Protein AF-N9P348-F1 (afdb_monomer_lite)

pLDDT: mean 78.2, std 19.07, range [41.75, 97.25]

Radius of gyration: 27.22 Å; chains: 1; bounding box: 84×40×73 Å

Structure (mmCIF, N/CA/C/O backbone):
data_AF-N9P348-F1
#
_entry.id   AF-N9P348-F1
#
loop_
_atom_site.group_PDB
_atom_site.id
_atom_site.type_symbol
_atom_site.label_atom_id
_atom_site.label_alt_id
_atom_site.label_comp_id
_atom_site.label_asym_id
_atom_site.label_entity_id
_atom_site.label_seq_id
_atom_site.pdbx_PDB_ins_code
_atom_site.Cartn_x
_atom_site.Cartn_y
_atom_site.Cartn_z
_atom_site.occupancy
_atom_site.B_iso_or_equiv
_atom_site.auth_seq_id
_atom_site.auth_comp_id
_atom_site.auth_asym_id
_atom_site.auth_atom_id
_atom_site.pdbx_PDB_model_num
ATOM 1 N N . MET A 1 1 ? 70.451 21.276 -55.039 1.00 42.38 1 MET A N 1
ATOM 2 C CA . MET A 1 1 ? 70.314 22.522 -54.255 1.00 42.38 1 MET A CA 1
ATOM 3 C C . MET A 1 1 ? 69.208 22.308 -53.224 1.00 42.38 1 MET A C 1
ATOM 5 O O . MET A 1 1 ? 68.087 22.019 -53.611 1.00 42.38 1 MET A O 1
ATOM 9 N N . LYS A 1 2 ? 69.560 22.291 -51.930 1.00 47.00 2 LYS A N 1
ATOM 10 C CA . LYS A 1 2 ? 68.655 22.093 -50.780 1.00 47.00 2 LYS A CA 1
ATOM 11 C C . LYS A 1 2 ? 67.783 23.333 -50.586 1.00 47.00 2 LYS A C 1
ATOM 13 O O . LYS A 1 2 ? 68.372 24.375 -50.333 1.00 47.00 2 LYS A O 1
ATOM 18 N N . ILE A 1 3 ? 66.452 23.213 -50.548 1.00 48.25 3 ILE A N 1
ATOM 19 C CA . ILE A 1 3 ? 65.592 24.141 -49.788 1.00 48.25 3 ILE A CA 1
ATOM 20 C C . ILE A 1 3 ? 64.448 23.340 -49.147 1.00 48.25 3 ILE A C 1
ATOM 22 O O . ILE A 1 3 ? 63.835 22.484 -49.776 1.00 48.25 3 ILE A O 1
ATOM 26 N N . LYS A 1 4 ? 64.273 23.563 -47.845 1.00 41.75 4 LYS A N 1
ATOM 27 C CA . LYS A 1 4 ? 63.455 22.817 -46.884 1.00 41.75 4 LYS A CA 1
ATOM 28 C C . LYS A 1 4 ? 62.007 23.331 -46.879 1.00 41.75 4 LYS A C 1
ATOM 30 O O . LYS A 1 4 ? 61.803 24.539 -46.924 1.00 41.75 4 LYS A O 1
ATOM 35 N N . SER A 1 5 ? 61.027 22.438 -46.725 1.00 51.00 5 SER A N 1
ATOM 36 C CA . SER A 1 5 ? 59.672 22.802 -46.279 1.00 51.00 5 SER A CA 1
ATOM 37 C C . SER A 1 5 ? 59.687 23.342 -44.847 1.00 51.00 5 SER A C 1
ATOM 39 O O . SER A 1 5 ? 60.542 22.948 -44.046 1.00 51.00 5 SER A O 1
ATOM 41 N N . PRO A 1 6 ? 58.648 24.103 -44.475 1.00 50.09 6 PRO A N 1
ATOM 42 C CA . PRO A 1 6 ? 57.954 23.754 -43.246 1.00 50.09 6 PRO A CA 1
ATOM 43 C C . PRO A 1 6 ? 56.434 23.699 -43.419 1.00 50.09 6 PRO A C 1
ATOM 45 O O . PRO A 1 6 ? 55.779 24.591 -43.949 1.00 50.09 6 PRO A O 1
ATOM 48 N N . ILE A 1 7 ? 55.908 22.588 -42.919 1.00 56.50 7 ILE A N 1
ATOM 49 C CA . ILE A 1 7 ? 54.506 22.243 -42.736 1.00 56.50 7 ILE A CA 1
ATOM 50 C C . ILE A 1 7 ? 53.935 23.158 -41.644 1.00 56.50 7 ILE A C 1
ATOM 52 O O . ILE A 1 7 ? 54.293 23.023 -40.474 1.00 56.50 7 ILE A O 1
ATOM 56 N N . ILE A 1 8 ? 53.041 24.076 -42.012 1.00 44.28 8 ILE A N 1
ATOM 57 C CA . ILE A 1 8 ? 52.240 24.851 -41.058 1.00 44.28 8 ILE A CA 1
ATOM 58 C C . ILE A 1 8 ? 51.054 23.973 -40.646 1.00 44.28 8 ILE A C 1
ATOM 60 O O . ILE A 1 8 ? 50.067 23.837 -41.365 1.00 44.28 8 ILE A O 1
ATOM 64 N N . LYS A 1 9 ? 51.190 23.312 -39.492 1.00 47.25 9 LYS A N 1
ATOM 65 C CA . LYS A 1 9 ? 50.100 22.602 -38.815 1.00 47.25 9 LYS A CA 1
ATOM 66 C C . LYS A 1 9 ? 49.193 23.637 -38.149 1.00 47.25 9 LYS A C 1
ATOM 68 O O . LYS A 1 9 ? 49.572 24.226 -37.141 1.00 47.25 9 LYS A O 1
ATOM 73 N N . LEU A 1 10 ? 47.999 23.836 -38.699 1.00 48.62 10 LEU A N 1
ATOM 74 C CA . LEU A 1 10 ? 46.929 24.585 -38.046 1.00 48.62 10 LEU A CA 1
ATOM 75 C C . LEU A 1 10 ? 46.335 23.699 -36.934 1.00 48.62 10 LEU A C 1
ATOM 77 O O . LEU A 1 10 ? 45.475 22.858 -37.187 1.00 48.62 10 LEU A O 1
ATOM 81 N N . ILE A 1 11 ? 46.849 23.823 -35.710 1.00 56.19 11 ILE A N 1
ATOM 82 C CA . ILE A 1 11 ? 46.253 23.193 -34.525 1.00 56.19 11 ILE A CA 1
ATOM 83 C C . ILE A 1 11 ? 45.043 24.042 -34.141 1.00 56.19 11 ILE A C 1
ATOM 85 O O . ILE A 1 11 ? 45.182 25.099 -33.533 1.00 56.19 11 ILE A O 1
ATOM 89 N N . MET A 1 12 ? 43.854 23.590 -34.536 1.00 61.91 12 MET A N 1
ATOM 90 C CA . MET A 1 12 ? 42.597 24.167 -34.081 1.00 61.91 12 MET A CA 1
ATOM 91 C C . MET A 1 12 ? 42.234 23.524 -32.741 1.00 61.91 12 MET A C 1
ATOM 93 O O . MET A 1 12 ? 41.696 22.420 -32.676 1.00 61.91 12 MET A O 1
ATOM 97 N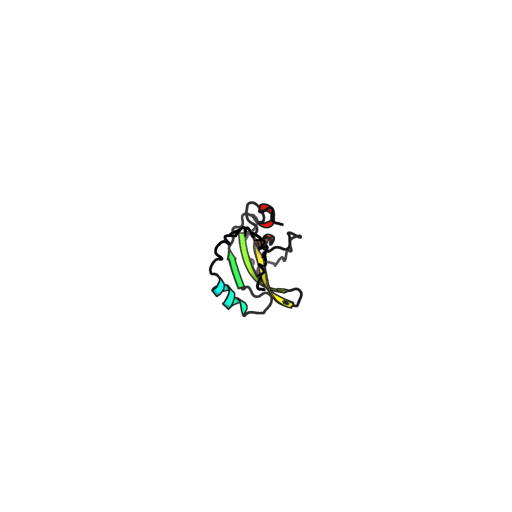 N . SER A 1 13 ? 42.620 24.197 -31.659 1.00 53.06 13 SER A N 1
ATOM 98 C CA . SER A 1 13 ? 42.267 23.841 -30.290 1.00 53.06 13 SER A CA 1
ATOM 99 C C . SER A 1 13 ? 40.765 24.049 -30.074 1.00 53.06 13 SER A C 1
ATOM 101 O O . SER A 1 13 ? 40.305 25.179 -29.911 1.00 53.06 13 SER A O 1
ATOM 103 N N . CYS A 1 14 ? 39.991 22.965 -30.059 1.00 56.19 14 CYS A N 1
ATOM 104 C CA . CYS A 1 14 ? 38.636 22.988 -29.525 1.00 56.19 14 CYS A CA 1
ATOM 105 C C . CYS A 1 14 ? 38.756 23.029 -27.995 1.00 56.19 14 CYS A C 1
ATOM 107 O O . CYS A 1 14 ? 39.048 22.014 -27.363 1.00 56.19 14 CYS A O 1
ATOM 109 N N . LEU A 1 15 ? 38.614 24.215 -27.395 1.00 55.84 15 LEU A N 1
ATOM 110 C CA . LEU A 1 15 ? 38.401 24.317 -25.955 1.00 55.84 15 LEU A CA 1
ATOM 111 C C . LEU A 1 15 ? 37.016 23.729 -25.661 1.00 55.84 15 LEU A C 1
ATOM 113 O O . LEU A 1 15 ? 36.003 24.419 -25.742 1.00 55.84 15 LEU A O 1
ATOM 117 N N . CYS A 1 16 ? 36.963 22.444 -25.316 1.00 49.78 16 CYS A N 1
ATOM 118 C CA . CYS A 1 16 ? 35.834 21.913 -24.571 1.00 49.78 16 CYS A CA 1
ATOM 119 C C . CYS A 1 16 ? 35.880 22.549 -23.179 1.00 49.78 16 CYS A C 1
ATOM 121 O O . CYS A 1 16 ? 36.553 22.045 -22.281 1.00 49.78 16 CYS A O 1
ATOM 123 N N . SER A 1 17 ? 35.171 23.664 -22.997 1.00 55.75 17 SER A N 1
ATOM 124 C CA . SER A 1 17 ? 34.746 24.114 -21.672 1.00 55.75 17 SER A CA 1
ATOM 125 C C . SER A 1 17 ? 33.795 23.057 -21.116 1.00 55.75 17 SER A C 1
ATOM 127 O O . SER A 1 17 ? 32.578 23.145 -21.268 1.00 55.75 17 SER A O 1
ATOM 129 N N . GLY A 1 18 ? 34.366 21.998 -20.542 1.00 57.47 18 GLY A N 1
ATOM 130 C CA . GLY A 1 18 ? 33.634 21.003 -19.779 1.00 57.47 18 GLY A CA 1
ATOM 131 C C . GLY A 1 18 ? 33.066 21.686 -18.546 1.00 57.47 18 GLY A C 1
ATOM 132 O O . GLY A 1 18 ? 33.766 21.872 -17.556 1.00 57.47 18 GLY A O 1
ATOM 133 N N . SER A 1 19 ? 31.808 22.106 -18.627 1.00 60.62 19 SER A N 1
ATOM 134 C CA . SER A 1 19 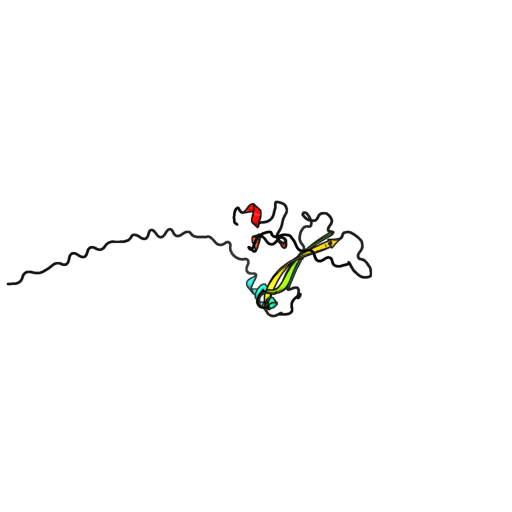? 31.048 22.539 -17.464 1.00 60.62 19 SER A CA 1
ATOM 135 C C . SER A 1 19 ? 30.804 21.297 -16.608 1.00 60.62 19 SER A C 1
ATOM 137 O O . SER A 1 19 ? 29.894 20.512 -16.877 1.00 60.62 19 SER A O 1
ATOM 139 N N . THR A 1 20 ? 31.674 21.053 -15.628 1.00 58.94 20 THR A N 1
ATOM 140 C CA . THR A 1 20 ? 31.475 19.986 -14.647 1.00 58.94 20 THR A CA 1
ATOM 141 C C . THR A 1 20 ? 30.316 20.397 -13.748 1.00 58.94 20 THR A C 1
ATOM 143 O O . THR A 1 20 ? 30.503 21.049 -12.723 1.00 58.94 20 THR A O 1
ATOM 146 N N . TYR A 1 21 ? 29.095 20.032 -14.130 1.00 57.12 21 TYR A N 1
ATOM 147 C CA . TYR A 1 21 ? 27.982 20.028 -13.194 1.00 57.12 21 TYR A CA 1
ATOM 148 C C . TYR A 1 21 ? 28.221 18.884 -12.212 1.00 57.12 21 TYR A C 1
ATOM 150 O O . TYR A 1 21 ? 27.990 17.716 -12.517 1.00 57.12 21 TYR A O 1
ATOM 158 N N . ALA A 1 22 ? 28.717 19.219 -11.024 1.00 50.97 22 ALA A N 1
ATOM 159 C CA . ALA A 1 22 ? 28.653 18.319 -9.889 1.00 50.97 22 ALA A CA 1
ATOM 160 C C . ALA A 1 22 ? 27.183 18.230 -9.453 1.00 50.97 22 ALA A C 1
ATOM 162 O O . ALA A 1 22 ? 26.711 19.040 -8.658 1.00 50.97 22 ALA A O 1
ATOM 163 N N . ILE A 1 23 ? 26.436 17.257 -9.983 1.00 57.91 23 ILE A N 1
ATOM 164 C CA . ILE A 1 23 ? 25.243 16.776 -9.287 1.00 57.91 23 ILE A CA 1
ATOM 165 C C . ILE A 1 23 ? 25.744 16.098 -8.013 1.00 57.91 23 ILE A C 1
ATOM 167 O O . ILE A 1 23 ? 26.163 14.940 -8.028 1.00 57.91 23 ILE A O 1
ATOM 171 N N . ALA A 1 24 ? 25.745 16.843 -6.909 1.00 49.75 24 ALA A N 1
ATOM 172 C CA . ALA A 1 24 ? 25.841 16.265 -5.582 1.00 49.75 24 ALA A CA 1
ATOM 173 C C . ALA A 1 24 ? 24.608 15.372 -5.397 1.00 49.75 24 ALA A C 1
ATOM 175 O O . ALA A 1 24 ? 23.522 15.841 -5.061 1.00 49.75 24 ALA A O 1
ATOM 176 N N . SER A 1 25 ? 24.760 14.086 -5.705 1.00 59.97 25 SER A N 1
ATOM 177 C CA . SER A 1 25 ? 23.769 13.091 -5.319 1.00 59.97 25 SER A CA 1
ATOM 178 C C . SER A 1 25 ? 23.761 13.058 -3.790 1.00 59.97 25 SER A C 1
ATOM 180 O O . SER A 1 25 ? 24.843 12.950 -3.201 1.00 59.97 25 SER A O 1
ATOM 182 N N . PRO A 1 26 ? 22.602 13.196 -3.122 1.00 65.50 26 PRO A N 1
ATOM 183 C CA . PRO A 1 26 ? 22.549 12.996 -1.683 1.00 65.50 26 PRO A CA 1
ATOM 184 C C . PRO A 1 26 ? 23.075 11.587 -1.369 1.00 65.50 26 PRO A C 1
ATOM 186 O O . PRO A 1 26 ? 22.816 10.664 -2.150 1.00 65.50 26 PRO A O 1
ATOM 189 N N . PRO A 1 27 ? 23.839 11.403 -0.277 1.00 57.66 27 PRO A N 1
ATOM 190 C CA . PRO A 1 27 ? 24.300 10.081 0.109 1.00 57.66 27 PRO A CA 1
ATOM 191 C C . PRO A 1 27 ? 23.075 9.182 0.282 1.00 57.66 27 PRO A C 1
ATOM 193 O O . PRO A 1 27 ? 22.200 9.457 1.105 1.00 57.66 27 PRO A O 1
ATOM 196 N N . LEU A 1 28 ? 22.998 8.134 -0.540 1.00 52.97 28 LEU A N 1
ATOM 197 C CA . LEU A 1 28 ? 22.030 7.063 -0.352 1.00 52.97 28 LEU A CA 1
ATOM 198 C C . LEU A 1 28 ? 22.239 6.518 1.069 1.00 52.97 28 LEU A C 1
ATOM 200 O O . LEU A 1 28 ? 23.389 6.262 1.443 1.00 52.97 28 LEU A O 1
ATOM 204 N N . PRO A 1 29 ? 21.177 6.358 1.877 1.00 53.62 29 PRO A N 1
ATOM 205 C CA . PRO A 1 29 ? 21.292 5.647 3.142 1.00 53.62 29 PRO A CA 1
ATOM 206 C C . PRO A 1 29 ? 21.929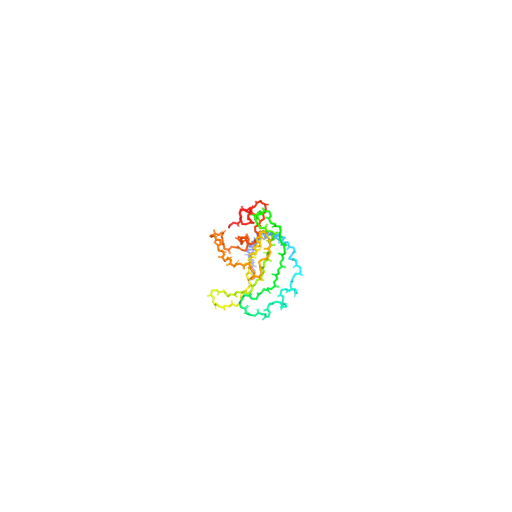 4.278 2.868 1.00 53.62 29 PRO A C 1
ATOM 208 O O . PRO A 1 29 ? 21.567 3.633 1.891 1.00 53.6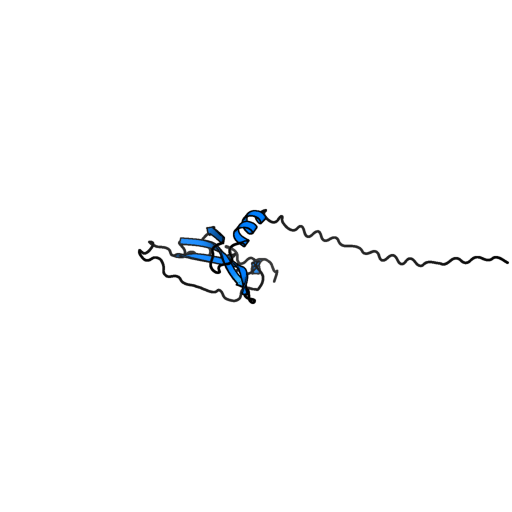2 29 PRO A O 1
ATOM 211 N N . ASP A 1 30 ? 22.873 3.821 3.693 1.00 51.94 30 ASP A N 1
ATOM 212 C CA . ASP A 1 30 ? 23.467 2.482 3.564 1.00 51.94 30 ASP A CA 1
ATOM 213 C C . ASP A 1 30 ? 22.467 1.408 4.032 1.00 51.94 30 ASP A C 1
ATOM 215 O O . ASP A 1 30 ? 22.591 0.789 5.085 1.00 51.94 30 ASP A O 1
ATOM 219 N N . ASN A 1 31 ? 21.401 1.228 3.258 1.00 56.69 31 ASN A N 1
ATOM 220 C CA . ASN A 1 31 ? 20.393 0.178 3.403 1.00 56.69 31 ASN A CA 1
ATOM 221 C C . ASN A 1 31 ? 20.666 -1.007 2.454 1.00 56.69 31 ASN A C 1
ATOM 223 O O . ASN A 1 31 ? 19.893 -1.968 2.409 1.00 56.69 31 ASN A O 1
ATOM 227 N N . SER A 1 32 ? 21.813 -0.984 1.764 1.00 57.09 32 SER A N 1
ATOM 228 C CA . SER A 1 32 ? 22.264 -1.994 0.800 1.00 57.09 32 SER A CA 1
ATOM 229 C C . SER A 1 32 ? 22.241 -3.421 1.369 1.00 57.09 32 SER A C 1
ATOM 231 O O . SER A 1 32 ? 21.832 -4.368 0.693 1.00 57.09 32 SER A O 1
ATOM 233 N N . LYS A 1 33 ? 22.600 -3.578 2.650 1.00 47.16 33 LYS A N 1
ATOM 234 C CA . LYS A 1 33 ? 22.640 -4.882 3.327 1.00 47.16 33 LYS A CA 1
ATOM 235 C C . LYS A 1 33 ? 21.268 -5.422 3.728 1.00 47.16 33 LYS A C 1
ATOM 237 O O . LYS A 1 33 ? 21.080 -6.635 3.693 1.00 47.16 33 LYS A O 1
ATOM 242 N N . ILE A 1 34 ? 20.316 -4.550 4.068 1.00 51.25 34 ILE A N 1
ATOM 243 C CA . ILE A 1 34 ? 18.927 -4.943 4.373 1.00 51.25 34 ILE A CA 1
ATOM 244 C C . ILE A 1 34 ? 18.208 -5.333 3.075 1.00 51.25 34 ILE A C 1
ATOM 246 O O . ILE A 1 34 ? 17.434 -6.286 3.045 1.00 51.25 34 ILE A O 1
ATOM 250 N N . GLN A 1 35 ? 18.507 -4.643 1.973 1.00 51.31 35 GLN A N 1
ATOM 251 C CA . GLN A 1 35 ? 17.912 -4.950 0.678 1.00 51.31 35 GLN A CA 1
ATOM 252 C C . GLN A 1 35 ? 18.405 -6.299 0.134 1.00 51.31 35 GLN A C 1
ATOM 254 O O . GLN A 1 35 ? 17.601 -7.086 -0.354 1.00 51.31 35 GLN A O 1
ATOM 259 N N . ALA A 1 36 ? 19.692 -6.629 0.276 1.00 51.56 36 ALA A N 1
ATOM 260 C CA . ALA A 1 36 ? 20.260 -7.859 -0.282 1.00 51.56 36 ALA A CA 1
ATOM 261 C C . ALA A 1 36 ? 19.700 -9.165 0.329 1.00 51.56 36 ALA A C 1
ATOM 263 O O . ALA A 1 36 ? 19.524 -10.142 -0.399 1.00 51.56 36 ALA A O 1
ATOM 264 N N . SER A 1 37 ? 19.385 -9.205 1.630 1.00 49.97 37 SER A N 1
ATOM 265 C CA . SER A 1 37 ? 18.869 -10.422 2.288 1.00 49.97 37 SER A CA 1
ATOM 266 C C . SER A 1 37 ? 17.408 -10.723 1.927 1.00 49.97 37 SER A C 1
ATOM 268 O O . SER A 1 37 ? 17.045 -11.879 1.713 1.00 49.97 37 SER A O 1
ATOM 270 N N . HIS A 1 38 ? 16.586 -9.684 1.761 1.00 53.12 38 HIS A N 1
ATOM 271 C CA . HIS A 1 38 ? 15.179 -9.790 1.355 1.00 53.12 38 HIS A CA 1
ATOM 272 C C . HIS A 1 38 ? 14.995 -10.021 -0.160 1.00 53.12 38 HIS A C 1
ATOM 274 O O . HIS A 1 38 ? 13.916 -10.420 -0.614 1.00 53.12 38 HIS A O 1
ATOM 280 N N . ILE A 1 39 ? 16.056 -9.837 -0.961 1.00 54.47 39 ILE A N 1
ATOM 281 C CA . ILE A 1 39 ? 16.034 -10.057 -2.417 1.00 54.47 39 ILE A CA 1
ATOM 282 C C . ILE A 1 39 ? 15.922 -11.557 -2.799 1.00 54.47 39 ILE A C 1
ATOM 284 O O . ILE A 1 39 ? 15.557 -11.876 -3.935 1.00 54.47 39 ILE A O 1
ATOM 288 N N . SER A 1 40 ? 16.132 -12.488 -1.864 1.00 60.56 40 SER A N 1
ATOM 289 C CA . SER A 1 40 ? 16.049 -13.932 -2.147 1.00 60.56 40 SER A CA 1
ATOM 290 C C . SER A 1 40 ? 14.612 -14.458 -2.291 1.00 60.56 40 SER A C 1
ATOM 292 O O . SER A 1 40 ? 14.353 -15.367 -3.081 1.00 60.56 40 SER A O 1
ATOM 294 N N . GLU A 1 41 ? 13.645 -13.872 -1.578 1.00 68.62 41 GLU A N 1
ATOM 295 C CA . GLU A 1 41 ? 12.278 -14.397 -1.559 1.00 68.62 41 GLU A CA 1
ATOM 296 C C . GLU A 1 41 ? 11.490 -13.976 -2.806 1.00 68.62 41 GLU A C 1
ATOM 298 O O . GLU A 1 41 ? 11.322 -12.787 -3.071 1.00 68.62 41 GLU A O 1
ATOM 303 N N . LYS A 1 42 ? 11.035 -14.954 -3.600 1.00 80.44 42 LYS A N 1
ATOM 304 C CA . LYS A 1 42 ? 10.419 -14.728 -4.924 1.00 80.44 42 LYS A CA 1
ATOM 305 C C . LYS A 1 42 ? 8.890 -14.793 -4.932 1.00 80.44 42 LYS A C 1
ATOM 307 O O . LYS A 1 42 ? 8.292 -14.594 -5.985 1.00 80.44 42 LYS A O 1
ATOM 312 N N . ILE A 1 43 ? 8.261 -15.114 -3.805 1.00 92.75 43 ILE A N 1
ATOM 313 C CA . ILE A 1 43 ? 6.822 -15.381 -3.736 1.00 92.75 43 ILE A CA 1
ATOM 314 C C . ILE A 1 43 ? 6.060 -14.044 -3.773 1.00 92.75 43 ILE A C 1
ATOM 316 O O . ILE A 1 43 ? 6.291 -13.196 -2.912 1.00 92.75 43 ILE A O 1
ATOM 320 N N . PRO A 1 44 ? 5.164 -13.806 -4.752 1.00 94.81 44 PRO A N 1
ATOM 321 C CA . PRO A 1 44 ? 4.341 -12.600 -4.766 1.00 94.81 44 PRO A CA 1
ATOM 322 C C . PRO A 1 44 ? 3.461 -12.503 -3.515 1.00 94.81 44 PRO A C 1
ATOM 324 O O . PRO A 1 44 ? 2.868 -13.492 -3.093 1.00 94.81 44 PRO A O 1
ATOM 327 N N . GLY A 1 45 ? 3.364 -11.306 -2.941 1.00 94.25 45 GLY A N 1
ATOM 328 C CA . GLY A 1 45 ? 2.652 -11.037 -1.692 1.00 94.25 45 GLY A CA 1
ATOM 329 C C . GLY A 1 45 ? 3.516 -11.134 -0.432 1.00 94.25 45 GLY A C 1
ATOM 330 O O . GLY A 1 45 ? 3.084 -10.652 0.612 1.00 94.25 45 GLY A O 1
ATOM 331 N N . THR A 1 46 ? 4.739 -11.677 -0.506 1.00 95.88 46 THR A N 1
ATOM 332 C CA . THR A 1 46 ? 5.666 -11.662 0.636 1.00 95.88 46 THR A CA 1
ATOM 333 C C . THR A 1 46 ? 5.959 -10.224 1.057 1.00 95.88 46 THR A C 1
ATOM 335 O O . THR A 1 46 ? 6.447 -9.422 0.254 1.00 95.88 46 THR A O 1
ATOM 338 N N . ILE A 1 47 ? 5.712 -9.917 2.330 1.00 95.06 47 ILE A N 1
ATOM 339 C CA . ILE A 1 47 ? 6.078 -8.643 2.946 1.00 95.06 47 ILE A CA 1
ATOM 340 C C . ILE A 1 47 ? 7.573 -8.646 3.262 1.00 95.06 47 ILE A C 1
ATOM 342 O O . ILE A 1 47 ? 8.067 -9.518 3.972 1.00 95.06 47 ILE A O 1
ATOM 346 N N . LEU A 1 48 ? 8.289 -7.652 2.742 1.00 95.38 48 LEU A N 1
ATOM 347 C CA . LEU A 1 48 ? 9.725 -7.481 2.960 1.00 95.38 48 LEU A CA 1
ATOM 348 C C . LEU A 1 48 ? 10.011 -6.507 4.102 1.00 95.38 48 LEU A C 1
ATOM 350 O O . LEU A 1 48 ? 10.956 -6.701 4.856 1.00 95.38 48 LEU A O 1
ATOM 354 N N . SER A 1 49 ? 9.192 -5.465 4.242 1.00 95.62 49 SER A N 1
ATOM 355 C CA . SER A 1 49 ? 9.296 -4.511 5.345 1.00 95.62 49 SER A CA 1
ATOM 356 C C . SER A 1 49 ? 7.940 -3.906 5.678 1.00 95.62 49 SER A C 1
ATOM 358 O O . SER A 1 49 ? 7.123 -3.684 4.782 1.00 95.62 49 SER A O 1
ATOM 360 N N . ILE A 1 50 ? 7.750 -3.569 6.952 1.00 97.25 50 ILE A N 1
ATOM 361 C CA . ILE A 1 50 ? 6.608 -2.810 7.466 1.00 97.25 50 ILE A CA 1
ATOM 362 C C . ILE A 1 50 ? 7.168 -1.650 8.283 1.00 97.25 50 ILE A C 1
ATOM 364 O O . ILE A 1 50 ? 7.997 -1.864 9.167 1.00 97.25 50 ILE A O 1
ATOM 368 N N . GLN A 1 51 ? 6.715 -0.437 7.996 1.00 96.44 51 GLN A N 1
ATOM 369 C CA . GLN A 1 51 ? 7.080 0.760 8.741 1.00 96.44 51 GLN A CA 1
ATOM 370 C C . GLN A 1 51 ? 5.812 1.518 9.130 1.00 96.44 51 GLN A C 1
ATOM 372 O O . GLN A 1 51 ? 5.029 1.902 8.265 1.00 96.44 51 GLN A O 1
ATOM 377 N N . GLU A 1 52 ? 5.607 1.751 10.424 1.00 95.94 52 GLU A N 1
ATOM 378 C CA . GLU A 1 52 ? 4.516 2.605 10.900 1.00 95.94 52 GLU A CA 1
ATOM 379 C C . GLU A 1 52 ? 4.749 4.060 10.466 1.00 95.94 52 GLU A C 1
ATOM 381 O O . GLU A 1 52 ? 5.884 4.543 10.425 1.00 95.94 52 GLU A O 1
ATOM 386 N N . GLN A 1 53 ? 3.676 4.744 10.080 1.00 93.75 53 GLN A N 1
ATOM 387 C CA . GLN A 1 53 ? 3.668 6.114 9.576 1.00 93.75 53 GLN A CA 1
ATOM 388 C C . GLN A 1 53 ? 2.566 6.917 10.266 1.00 93.75 53 GLN A C 1
ATOM 390 O O . GLN A 1 53 ? 1.587 6.364 10.765 1.00 93.75 53 GLN A O 1
ATOM 395 N N . ASN A 1 54 ? 2.690 8.243 10.227 1.00 92.19 54 ASN A N 1
ATOM 396 C CA . ASN A 1 54 ? 1.645 9.116 10.739 1.00 92.19 54 ASN A CA 1
ATOM 397 C C . ASN A 1 54 ? 0.348 9.003 9.904 1.00 92.19 54 ASN A C 1
ATOM 399 O O . ASN A 1 54 ? 0.369 8.854 8.676 1.00 92.19 54 ASN A O 1
ATOM 403 N N . THR A 1 55 ? -0.790 9.106 10.584 1.00 94.12 55 THR A N 1
ATOM 404 C CA . THR A 1 55 ? -2.148 9.042 10.043 1.00 94.12 55 THR A CA 1
ATOM 405 C C . THR A 1 55 ? -2.704 10.396 9.595 1.00 94.12 55 THR A C 1
ATOM 407 O O . THR A 1 55 ? -3.867 10.446 9.218 1.00 94.12 55 THR A O 1
ATOM 410 N N . ASP A 1 56 ? -1.936 11.489 9.614 1.00 91.69 56 ASP A N 1
ATOM 411 C CA . ASP A 1 56 ? -2.444 12.841 9.299 1.00 91.69 56 ASP A CA 1
ATOM 412 C C . ASP A 1 56 ? -3.226 12.941 7.972 1.00 91.69 56 ASP A C 1
ATOM 414 O O . ASP A 1 56 ? -4.244 13.625 7.905 1.00 91.69 56 ASP A O 1
ATOM 418 N N . LEU A 1 57 ? -2.793 12.231 6.920 1.00 88.75 57 LEU A N 1
ATOM 419 C CA . LEU A 1 57 ? -3.502 12.185 5.628 1.00 88.75 57 LEU A CA 1
ATOM 420 C C . LEU A 1 57 ? -4.775 11.323 5.646 1.00 88.75 57 LEU A C 1
ATOM 422 O O . LEU A 1 57 ? -5.630 11.449 4.774 1.00 88.75 57 LEU A O 1
ATOM 426 N N . PHE A 1 58 ? -4.903 10.441 6.632 1.00 91.81 58 PHE A N 1
ATOM 427 C CA . PHE A 1 58 ? -5.980 9.470 6.776 1.00 91.81 58 PHE A CA 1
ATOM 428 C C . PHE A 1 58 ? -6.545 9.553 8.193 1.00 91.81 58 PHE A C 1
ATOM 430 O O . PHE A 1 58 ? -6.460 8.607 8.970 1.00 91.81 58 PHE A O 1
ATOM 437 N N . THR A 1 59 ? -7.145 10.692 8.538 1.00 91.94 59 THR A N 1
ATOM 438 C CA . THR A 1 59 ? -7.601 10.999 9.908 1.00 91.94 59 THR A CA 1
ATOM 439 C C . THR A 1 59 ? -8.625 10.011 10.475 1.00 91.94 59 THR A C 1
ATOM 441 O O . THR A 1 59 ? -8.821 9.959 11.690 1.00 91.94 59 THR A O 1
ATOM 444 N N . ASN A 1 60 ? -9.273 9.208 9.626 1.00 92.94 60 ASN A N 1
ATOM 445 C CA . ASN A 1 60 ? -10.195 8.137 10.017 1.00 92.94 60 ASN A CA 1
ATOM 446 C C . ASN A 1 60 ? -9.513 6.779 10.263 1.00 92.94 60 ASN A C 1
ATOM 448 O O . ASN A 1 60 ? -10.150 5.878 10.808 1.00 92.94 60 ASN A O 1
ATOM 452 N N . ALA A 1 61 ? -8.238 6.629 9.905 1.00 95.38 61 ALA A N 1
ATOM 453 C CA . ALA A 1 61 ? -7.430 5.472 10.264 1.00 95.38 61 ALA A CA 1
ATOM 454 C C . ALA A 1 61 ? -6.934 5.595 11.713 1.00 95.38 61 ALA A C 1
ATOM 456 O O . ALA A 1 61 ? -6.742 6.695 12.234 1.00 95.38 61 ALA A O 1
ATOM 457 N N . SER A 1 62 ? -6.754 4.458 12.379 1.00 95.81 62 SER A N 1
ATOM 458 C CA . SER A 1 62 ? -6.074 4.374 13.674 1.00 95.81 62 SER A CA 1
ATOM 459 C C . SER A 1 62 ? -4.565 4.214 13.511 1.00 95.81 62 SER A C 1
ATOM 461 O O . SER A 1 62 ? -3.813 4.728 14.329 1.00 95.81 62 SER A O 1
ATOM 463 N N . GLN A 1 63 ? -4.134 3.517 12.458 1.00 95.94 63 GLN A N 1
ATOM 464 C CA . GLN A 1 63 ? -2.732 3.279 12.124 1.00 95.94 63 GLN A CA 1
ATOM 465 C C . GLN A 1 63 ? -2.550 3.298 10.608 1.00 95.94 63 GLN A C 1
ATOM 467 O O . GLN A 1 63 ? -3.447 2.890 9.859 1.00 95.94 63 GLN A O 1
ATOM 472 N N . ARG A 1 64 ? -1.369 3.735 10.168 1.00 96.19 64 ARG A N 1
ATOM 473 C CA . ARG A 1 64 ? -0.910 3.661 8.779 1.00 96.19 64 ARG A CA 1
ATOM 474 C C . ARG A 1 64 ? 0.427 2.938 8.753 1.00 96.19 64 ARG A C 1
ATOM 476 O O . ARG A 1 64 ? 1.338 3.294 9.492 1.00 96.19 64 ARG A O 1
ATOM 483 N N . PHE A 1 65 ? 0.567 1.987 7.842 1.00 96.44 65 PHE A N 1
ATOM 484 C CA . PHE A 1 65 ? 1.837 1.321 7.578 1.00 96.44 65 PHE A CA 1
ATOM 485 C C . PHE A 1 65 ? 2.253 1.548 6.135 1.00 96.44 65 PHE A C 1
ATOM 487 O O . PHE A 1 65 ? 1.436 1.347 5.243 1.00 96.44 65 PHE A O 1
ATOM 494 N N . LEU A 1 66 ? 3.508 1.922 5.904 1.00 95.75 66 LEU A N 1
ATOM 495 C CA . LEU A 1 66 ? 4.177 1.777 4.616 1.00 95.75 66 LEU A CA 1
ATOM 496 C C . LEU A 1 66 ? 4.744 0.357 4.538 1.00 95.75 66 LEU A C 1
ATOM 498 O O . LEU A 1 66 ? 5.454 -0.082 5.446 1.00 95.75 66 LEU A O 1
ATOM 502 N N . ILE A 1 67 ? 4.436 -0.355 3.460 1.00 97.12 67 ILE A N 1
ATOM 503 C CA . ILE A 1 67 ? 4.940 -1.706 3.220 1.00 97.12 67 ILE A CA 1
ATOM 504 C C . ILE A 1 67 ? 5.749 -1.753 1.932 1.00 97.12 67 ILE A C 1
ATOM 506 O O . ILE A 1 67 ? 5.395 -1.096 0.955 1.00 97.12 67 ILE A O 1
ATOM 510 N N . ASN A 1 68 ? 6.788 -2.585 1.923 1.00 96.69 68 ASN A N 1
ATOM 511 C CA . ASN A 1 68 ? 7.415 -3.060 0.694 1.00 96.69 68 ASN A CA 1
ATOM 512 C C . ASN A 1 68 ? 7.158 -4.556 0.586 1.00 96.69 68 ASN A C 1
ATOM 514 O O . ASN A 1 68 ? 7.339 -5.287 1.564 1.00 96.69 68 ASN A O 1
ATOM 518 N N . TYR A 1 69 ? 6.736 -5.015 -0.584 1.00 95.88 69 TYR A N 1
ATOM 519 C CA . TYR A 1 69 ? 6.356 -6.405 -0.794 1.00 95.88 69 TYR A CA 1
ATOM 520 C C . TYR A 1 69 ? 6.741 -6.895 -2.187 1.00 95.88 69 TYR A C 1
ATOM 522 O O . TYR A 1 69 ? 7.060 -6.122 -3.096 1.00 95.88 69 TYR A O 1
ATOM 530 N N . ARG A 1 70 ? 6.735 -8.216 -2.346 1.00 95.81 70 ARG A N 1
ATOM 531 C CA . ARG A 1 70 ? 7.015 -8.870 -3.620 1.00 95.81 70 ARG A CA 1
ATOM 532 C C . ARG A 1 70 ? 5.833 -8.836 -4.557 1.00 95.81 70 ARG A C 1
ATOM 534 O O . ARG A 1 70 ? 4.723 -9.203 -4.186 1.00 95.81 70 ARG A O 1
ATOM 541 N N . SER A 1 71 ? 6.103 -8.493 -5.806 1.00 95.19 71 SER A N 1
ATOM 542 C CA . SER A 1 71 ? 5.124 -8.550 -6.883 1.00 95.19 71 SER A CA 1
ATOM 543 C C . SER A 1 71 ? 5.768 -9.073 -8.167 1.00 95.19 71 SER A C 1
ATOM 545 O O . SER A 1 71 ? 6.921 -9.517 -8.173 1.00 95.19 71 SER A O 1
ATOM 547 N N . ARG A 1 72 ? 5.001 -9.055 -9.252 1.00 95.56 72 ARG A N 1
ATOM 548 C CA . ARG A 1 72 ? 5.443 -9.429 -10.593 1.00 95.56 72 ARG A CA 1
ATOM 549 C C . ARG A 1 72 ? 5.408 -8.208 -11.499 1.00 95.56 72 ARG A C 1
ATOM 551 O O . ARG A 1 72 ? 4.404 -7.499 -11.529 1.00 95.56 72 ARG A O 1
ATOM 558 N N . GLY A 1 73 ? 6.498 -7.987 -12.225 1.00 93.38 73 GLY A N 1
ATOM 559 C CA . GLY A 1 73 ? 6.560 -7.000 -13.294 1.00 93.38 73 GLY A CA 1
ATOM 560 C C . GLY A 1 73 ? 5.747 -7.434 -14.512 1.00 93.38 73 GLY A C 1
ATOM 561 O O . GLY A 1 73 ? 5.155 -8.518 -14.554 1.00 93.38 73 GLY A O 1
ATOM 562 N N . THR A 1 74 ? 5.722 -6.585 -15.535 1.00 95.56 74 THR A N 1
ATOM 563 C CA . THR A 1 74 ? 4.931 -6.822 -16.754 1.00 95.56 74 THR A CA 1
ATOM 564 C C . THR A 1 74 ? 5.418 -8.027 -17.559 1.00 95.56 74 THR A C 1
ATOM 566 O O . THR A 1 74 ? 4.651 -8.582 -18.344 1.00 95.56 74 THR A O 1
ATOM 569 N N . LYS A 1 75 ? 6.660 -8.479 -17.341 1.00 96.62 75 LYS A N 1
ATOM 570 C CA . LYS A 1 75 ? 7.235 -9.692 -17.938 1.00 96.62 75 LYS A CA 1
ATOM 571 C C . LYS A 1 75 ? 7.299 -10.855 -16.938 1.00 96.62 75 LYS A C 1
ATOM 573 O O . LYS A 1 75 ? 8.017 -11.824 -17.171 1.00 96.62 75 LYS A O 1
ATOM 578 N N . SER A 1 76 ? 6.518 -10.800 -15.854 1.00 92.38 76 SER A N 1
ATOM 579 C CA . SER A 1 76 ? 6.479 -11.796 -14.766 1.00 92.38 76 SER A CA 1
ATOM 580 C C . SER A 1 76 ? 7.773 -11.949 -13.956 1.00 92.38 76 SER A C 1
ATOM 582 O O . SER A 1 76 ? 7.904 -12.883 -13.164 1.00 92.38 76 SER A O 1
ATOM 584 N N . GLU A 1 77 ? 8.718 -11.029 -14.107 1.00 92.56 77 GLU A N 1
ATOM 585 C CA . GLU A 1 77 ? 9.923 -10.951 -13.298 1.00 92.56 77 GLU A CA 1
ATOM 586 C C . GLU A 1 77 ? 9.596 -10.535 -11.851 1.00 92.56 77 GLU A C 1
ATOM 588 O O . GLU A 1 77 ? 8.668 -9.752 -11.627 1.00 92.56 77 GLU A O 1
ATOM 593 N N . PRO A 1 78 ? 10.326 -11.045 -10.845 1.00 92.62 78 PRO A N 1
ATOM 594 C CA . PRO A 1 78 ? 10.109 -10.644 -9.463 1.00 92.62 78 PRO A CA 1
ATOM 595 C C . PRO A 1 78 ? 10.537 -9.188 -9.258 1.00 92.62 78 PRO A C 1
ATOM 597 O O . PRO A 1 78 ? 11.697 -8.839 -9.482 1.00 92.62 78 PRO A O 1
ATOM 600 N N . ILE A 1 79 ? 9.620 -8.359 -8.764 1.00 94.06 79 ILE A N 1
ATOM 601 C CA . ILE A 1 79 ? 9.876 -6.954 -8.422 1.00 94.06 79 ILE A CA 1
ATOM 602 C C . ILE A 1 79 ? 9.568 -6.688 -6.949 1.00 94.06 79 ILE A C 1
ATOM 604 O O . ILE A 1 79 ? 8.883 -7.471 -6.283 1.00 94.06 79 ILE A O 1
ATOM 608 N N . VAL A 1 80 ? 10.088 -5.576 -6.436 1.00 95.12 80 VAL A N 1
ATOM 609 C CA . VAL A 1 80 ? 9.650 -4.992 -5.165 1.00 95.12 80 VAL A CA 1
ATOM 610 C C . VAL A 1 80 ? 8.756 -3.808 -5.494 1.00 95.12 80 VAL A C 1
ATOM 612 O O . VAL A 1 80 ? 9.077 -3.018 -6.377 1.00 95.12 80 VAL A O 1
ATOM 615 N N . THR A 1 81 ? 7.632 -3.701 -4.803 1.00 94.75 81 THR A N 1
ATOM 616 C CA . THR A 1 81 ? 6.716 -2.566 -4.915 1.00 94.75 81 THR A CA 1
ATOM 617 C C . THR A 1 81 ? 6.275 -2.142 -3.520 1.00 94.75 81 THR A C 1
ATOM 619 O O . THR A 1 81 ? 6.415 -2.903 -2.555 1.00 94.75 81 THR A O 1
ATOM 622 N N . SER A 1 82 ? 5.782 -0.916 -3.411 1.00 95.62 82 SER A N 1
ATOM 623 C CA . SER A 1 82 ? 5.324 -0.325 -2.166 1.00 95.62 82 SER A CA 1
ATOM 624 C C . SER A 1 82 ? 3.802 -0.212 -2.127 1.00 95.62 82 SER A C 1
ATOM 626 O O . SER A 1 82 ? 3.102 -0.270 -3.138 1.00 95.62 82 SER A O 1
ATOM 628 N N . GLY A 1 83 ? 3.273 -0.074 -0.921 1.00 95.44 83 GLY A N 1
ATOM 629 C CA . GLY A 1 83 ? 1.863 0.192 -0.674 1.00 95.44 83 GLY A CA 1
ATOM 630 C C . GLY A 1 83 ? 1.673 0.706 0.741 1.00 95.44 83 GLY A C 1
ATOM 631 O O . GLY A 1 83 ? 2.633 0.794 1.508 1.00 95.44 83 GLY A O 1
ATOM 632 N N . TYR A 1 84 ? 0.439 1.028 1.108 1.00 95.38 84 TYR A N 1
ATOM 633 C CA . TYR A 1 84 ? 0.121 1.315 2.498 1.00 95.38 84 TYR A CA 1
ATOM 634 C C . TYR A 1 84 ? -1.087 0.526 2.981 1.00 95.38 84 TYR A C 1
ATOM 636 O O . TYR A 1 84 ? -1.996 0.212 2.216 1.00 95.38 84 TYR A O 1
ATOM 644 N N . ILE A 1 85 ? -1.080 0.214 4.273 1.00 96.25 85 ILE A N 1
ATOM 645 C CA . ILE A 1 85 ? -2.190 -0.424 4.979 1.00 96.25 85 ILE A CA 1
ATOM 646 C C . ILE A 1 85 ? -2.743 0.595 5.965 1.00 96.25 85 ILE A C 1
ATOM 648 O O . ILE A 1 85 ? -1.984 1.207 6.716 1.00 96.25 85 ILE A O 1
ATOM 652 N N . LEU A 1 86 ? -4.063 0.762 5.966 1.00 95.94 86 LEU A N 1
ATOM 653 C CA . LEU A 1 86 ? -4.775 1.558 6.957 1.00 95.94 86 LEU A CA 1
ATOM 654 C C . LEU A 1 86 ? -5.576 0.621 7.845 1.00 95.94 86 LEU A C 1
ATOM 656 O O . LEU A 1 86 ? -6.401 -0.147 7.346 1.00 95.94 86 LEU A O 1
ATOM 660 N N . LEU A 1 87 ? -5.363 0.704 9.154 1.00 95.75 87 LEU A N 1
ATOM 661 C CA . LEU A 1 87 ? -6.251 0.045 10.102 1.00 95.75 87 LEU A CA 1
ATOM 662 C C . LEU A 1 87 ? -7.375 1.005 10.493 1.00 95.75 87 LEU A C 1
ATOM 664 O O . LEU A 1 87 ? -7.110 2.179 10.770 1.00 95.75 87 LEU A O 1
ATOM 668 N N . PRO A 1 88 ? -8.636 0.548 10.525 1.00 95.12 88 PRO A N 1
ATOM 669 C CA . PRO A 1 88 ? -9.743 1.392 10.946 1.00 95.12 88 PRO A CA 1
ATOM 670 C C . PRO A 1 88 ? -9.676 1.673 12.452 1.00 95.12 88 PRO A C 1
ATOM 672 O O . PRO A 1 88 ? -9.026 0.967 13.229 1.00 95.12 88 PRO A O 1
ATOM 675 N N . LYS A 1 89 ? -10.371 2.725 12.886 1.00 93.50 89 LYS A N 1
ATOM 676 C CA . LYS A 1 89 ? -10.632 2.959 14.310 1.00 93.50 89 LYS A CA 1
ATOM 677 C C . LYS A 1 89 ? -11.661 1.954 14.829 1.00 93.50 89 LYS A C 1
ATOM 679 O O . LYS A 1 89 ? -12.595 1.592 14.121 1.00 93.50 89 LYS A O 1
ATOM 684 N N . GLY A 1 90 ? -11.524 1.561 16.092 1.00 92.31 90 GLY A N 1
ATOM 685 C CA . GLY A 1 90 ? -12.477 0.688 16.773 1.00 92.31 90 GLY A CA 1
ATOM 686 C C . GLY A 1 90 ? -11.827 -0.546 17.384 1.00 92.31 90 GLY A C 1
ATOM 687 O O . GLY A 1 90 ? -10.610 -0.713 17.364 1.00 92.31 90 GLY A O 1
ATOM 688 N N . LYS A 1 91 ? -12.660 -1.405 17.973 1.00 92.25 91 LYS A N 1
ATOM 689 C CA . LYS A 1 91 ? -12.211 -2.665 18.571 1.00 92.25 91 LYS A CA 1
ATOM 690 C C . LYS A 1 91 ? -11.963 -3.690 17.470 1.00 92.25 91 LYS A C 1
ATOM 692 O O . LYS A 1 91 ? -12.796 -3.836 16.581 1.00 92.25 91 LYS A O 1
ATOM 697 N N . PHE A 1 92 ? -10.852 -4.414 17.569 1.00 92.12 92 PHE A N 1
ATOM 698 C CA . PHE A 1 92 ? -10.536 -5.520 16.670 1.00 92.12 92 PHE A CA 1
ATOM 699 C C . PHE A 1 92 ? -11.661 -6.580 16.707 1.00 92.12 92 PHE A C 1
ATOM 701 O O . PHE A 1 92 ? -11.981 -7.070 17.797 1.00 92.12 92 PHE A O 1
ATOM 708 N N . PRO A 1 93 ? -12.294 -6.919 15.567 1.00 93.69 93 PRO A N 1
ATOM 709 C CA . PRO A 1 93 ? -13.322 -7.957 15.514 1.00 93.69 93 PRO A CA 1
ATOM 710 C C . PRO A 1 93 ? -12.733 -9.343 15.794 1.00 93.69 93 PRO A C 1
ATOM 712 O O . PRO A 1 93 ? -11.590 -9.609 15.437 1.00 93.69 93 PRO A O 1
ATOM 715 N N . LYS A 1 94 ? -13.519 -10.256 16.381 1.00 94.88 94 LYS A N 1
ATOM 716 C CA . LYS A 1 94 ? -13.063 -11.631 16.675 1.00 94.88 94 LYS A CA 1
ATOM 717 C C . LYS A 1 94 ? -12.565 -12.368 15.428 1.00 94.88 94 LYS A C 1
ATOM 719 O O . LYS A 1 94 ? -11.558 -13.060 15.505 1.00 94.88 94 LYS A O 1
ATOM 724 N N . ASP A 1 95 ? -13.237 -12.155 14.300 1.00 94.81 95 ASP A N 1
ATOM 725 C CA . ASP A 1 95 ? -12.938 -12.808 13.020 1.00 94.81 95 ASP A CA 1
ATOM 726 C C . ASP A 1 95 ? -11.998 -11.974 12.123 1.00 94.81 95 ASP A C 1
ATOM 728 O O . ASP A 1 95 ? -11.780 -12.306 10.961 1.00 94.81 95 ASP A O 1
ATOM 732 N N . GLY A 1 96 ? -11.424 -10.889 12.658 1.00 92.69 96 GLY A N 1
ATOM 733 C CA . GLY A 1 96 ? -10.562 -9.962 11.925 1.00 92.69 96 GLY A CA 1
ATOM 734 C C . GLY A 1 96 ? -11.315 -8.873 11.155 1.00 92.69 96 GLY A C 1
ATOM 735 O O . GLY A 1 96 ? -12.544 -8.844 11.080 1.00 92.69 96 GLY A O 1
ATOM 736 N N . TRP A 1 97 ? -10.559 -7.920 10.606 1.00 93.94 97 TRP A N 1
ATOM 737 C CA . TRP A 1 97 ? -11.119 -6.876 9.747 1.00 93.94 97 TRP A CA 1
ATOM 738 C C . TRP A 1 97 ? -11.385 -7.419 8.336 1.00 93.94 97 TRP A C 1
ATOM 740 O O . TRP A 1 97 ? -10.547 -8.156 7.811 1.00 93.94 97 TRP A O 1
ATOM 750 N N . PRO A 1 98 ? -12.488 -7.020 7.673 1.00 93.88 98 PRO A N 1
ATOM 751 C CA . PRO A 1 98 ? -12.610 -7.225 6.237 1.00 93.88 98 PRO A CA 1
ATOM 752 C C . PRO A 1 98 ? -11.496 -6.463 5.509 1.00 93.88 98 PRO A C 1
ATOM 754 O O . PRO A 1 98 ? -11.110 -5.362 5.909 1.00 93.88 98 PRO A O 1
ATOM 757 N N . VAL A 1 99 ? -10.994 -7.043 4.420 1.00 94.31 99 VAL A N 1
ATOM 758 C CA . VAL A 1 99 ? -9.925 -6.441 3.616 1.00 94.31 99 VAL A CA 1
ATOM 759 C C . VAL A 1 99 ? -10.535 -5.681 2.443 1.00 94.31 99 VAL A C 1
ATOM 761 O O . VAL A 1 99 ? -11.230 -6.262 1.613 1.00 94.31 99 VAL A O 1
ATOM 764 N N . LEU A 1 100 ? -10.236 -4.384 2.358 1.00 94.75 100 LEU A N 1
ATOM 765 C CA . LEU A 1 100 ? -10.539 -3.550 1.199 1.00 94.75 100 LEU A CA 1
ATOM 766 C C . LEU A 1 100 ? -9.251 -3.297 0.411 1.00 94.75 100 LEU A C 1
ATOM 768 O O . LEU A 1 100 ? -8.333 -2.653 0.913 1.00 94.75 100 LEU A O 1
ATOM 772 N N . ALA A 1 101 ? -9.201 -3.774 -0.832 1.00 94.81 101 ALA A N 1
ATOM 773 C CA . ALA A 1 101 ? -8.138 -3.433 -1.769 1.00 94.81 101 ALA A CA 1
ATOM 774 C C . ALA A 1 101 ? -8.568 -2.215 -2.596 1.00 94.81 101 ALA A C 1
ATOM 776 O O . ALA A 1 101 ? -9.555 -2.277 -3.331 1.00 94.81 101 ALA A O 1
ATOM 777 N N . TRP A 1 102 ? -7.833 -1.112 -2.472 1.00 92.56 102 TRP A N 1
ATOM 778 C CA . TRP A 1 102 ? -8.100 0.120 -3.208 1.00 92.56 102 TRP A CA 1
ATOM 779 C C . TRP A 1 102 ? -6.909 0.495 -4.086 1.00 92.56 102 TRP A C 1
ATOM 781 O O . TRP A 1 102 ? -5.769 0.501 -3.626 1.00 92.56 102 TRP A O 1
ATOM 791 N N . ALA A 1 103 ? -7.189 0.816 -5.349 1.00 90.31 103 ALA A N 1
ATOM 792 C CA . ALA A 1 103 ? -6.214 1.363 -6.278 1.00 90.31 103 ALA A CA 1
ATOM 793 C C . ALA A 1 103 ? -6.451 2.868 -6.434 1.00 90.31 103 ALA A C 1
ATOM 795 O O . ALA A 1 103 ? -7.585 3.316 -6.608 1.00 90.31 103 ALA A O 1
ATOM 796 N N . HIS A 1 104 ? -5.371 3.640 -6.386 1.00 89.44 104 HIS A N 1
ATOM 797 C CA . HIS A 1 104 ? -5.411 5.070 -6.660 1.00 89.44 104 HIS A CA 1
ATOM 798 C C . HIS A 1 104 ? -5.573 5.340 -8.169 1.00 89.44 104 HIS A C 1
ATOM 800 O O . HIS A 1 104 ? -5.287 4.482 -9.005 1.00 89.44 104 HIS A O 1
ATOM 806 N N . GLY A 1 105 ? -6.013 6.550 -8.529 1.00 87.75 105 GLY A N 1
ATOM 807 C CA . GLY A 1 105 ? -5.985 7.015 -9.922 1.00 87.75 105 GLY A CA 1
ATOM 808 C C . GLY A 1 105 ? -4.557 7.272 -10.419 1.00 87.75 105 GLY A C 1
ATOM 809 O O . GLY A 1 105 ? -3.610 7.256 -9.640 1.00 87.75 105 GLY A O 1
ATOM 810 N N . THR A 1 106 ? -4.369 7.528 -11.712 1.00 87.19 106 THR A N 1
ATOM 811 C CA . THR A 1 106 ? -3.034 7.793 -12.274 1.00 87.19 106 THR A CA 1
ATOM 812 C C . THR A 1 106 ? -2.385 9.026 -11.633 1.00 87.19 106 THR A C 1
ATOM 814 O O . THR A 1 106 ? -2.932 10.121 -11.712 1.00 87.19 106 THR A O 1
ATOM 817 N N . THR A 1 107 ? -1.209 8.847 -11.025 1.00 85.12 107 THR A N 1
ATOM 818 C CA . THR A 1 107 ? -0.441 9.913 -10.350 1.00 85.12 107 THR A CA 1
ATOM 819 C C . THR A 1 107 ? 0.892 10.235 -11.034 1.00 85.12 107 THR A C 1
ATOM 821 O O . THR A 1 107 ? 1.494 11.257 -10.730 1.00 85.12 107 THR A O 1
ATOM 824 N N . GLY A 1 108 ? 1.351 9.387 -11.964 1.00 88.06 108 GLY A N 1
ATOM 825 C CA . GLY A 1 108 ? 2.633 9.502 -12.669 1.00 88.06 108 GLY A CA 1
ATOM 826 C C . GLY A 1 108 ? 3.299 8.134 -12.860 1.00 88.06 108 GLY A C 1
ATOM 827 O O . GLY A 1 108 ? 2.715 7.112 -12.504 1.00 88.06 108 GLY A O 1
ATOM 828 N N . VAL A 1 109 ? 4.512 8.108 -13.429 1.00 88.69 109 VAL A N 1
ATOM 829 C CA . VAL A 1 109 ? 5.297 6.869 -13.657 1.00 88.69 109 VAL A CA 1
ATOM 830 C C . VAL A 1 109 ? 6.610 6.803 -12.867 1.00 88.69 109 VAL A C 1
ATOM 832 O O . VAL A 1 109 ? 7.296 5.788 -12.920 1.00 88.69 109 VAL A O 1
ATOM 835 N N . ALA A 1 110 ? 6.975 7.869 -12.151 1.00 89.56 110 ALA A N 1
ATOM 836 C CA . ALA A 1 110 ? 8.179 7.915 -11.325 1.00 89.56 110 ALA A CA 1
ATOM 837 C C . ALA A 1 110 ? 7.896 7.441 -9.890 1.00 89.56 110 ALA A C 1
ATOM 839 O O . ALA A 1 110 ? 6.787 7.623 -9.387 1.00 89.56 110 ALA A O 1
ATOM 840 N N . ASP A 1 111 ? 8.914 6.918 -9.200 1.00 88.06 111 ASP A N 1
ATOM 841 C CA . ASP A 1 111 ? 8.799 6.458 -7.805 1.00 88.06 111 ASP A CA 1
ATOM 842 C C . ASP A 1 111 ? 8.310 7.565 -6.857 1.00 88.06 111 ASP A C 1
ATOM 844 O O . ASP A 1 111 ? 7.542 7.314 -5.931 1.00 88.06 111 ASP A O 1
ATOM 848 N N . THR A 1 112 ? 8.692 8.819 -7.122 1.00 88.31 112 THR A N 1
ATOM 849 C CA . THR A 1 112 ? 8.234 10.005 -6.377 1.00 88.31 112 THR A CA 1
ATOM 850 C C . THR A 1 112 ? 6.731 10.259 -6.498 1.00 88.31 112 THR A C 1
ATOM 852 O O . THR A 1 112 ? 6.180 11.006 -5.692 1.00 88.31 112 THR A O 1
ATOM 855 N N . CYS A 1 113 ? 6.071 9.658 -7.489 1.00 89.38 113 CYS A N 1
ATOM 856 C CA . CYS A 1 113 ? 4.633 9.749 -7.733 1.00 89.38 113 CYS A CA 1
ATOM 857 C C . CYS A 1 113 ? 3.841 8.604 -7.097 1.00 89.38 113 CYS A C 1
ATOM 859 O O . CYS A 1 113 ? 2.619 8.566 -7.249 1.00 89.38 113 CYS A O 1
ATOM 861 N N . ALA A 1 114 ? 4.499 7.684 -6.384 1.00 91.25 114 ALA A N 1
ATOM 862 C CA . ALA A 1 114 ? 3.828 6.616 -5.658 1.00 91.25 114 ALA A CA 1
ATOM 863 C C . ALA A 1 114 ? 3.046 7.185 -4.453 1.00 91.25 114 ALA A C 1
ATOM 865 O O . ALA A 1 114 ? 3.669 7.696 -3.517 1.00 91.25 114 ALA A O 1
ATOM 866 N N . PRO A 1 115 ? 1.708 7.031 -4.387 1.00 91.50 115 PRO A N 1
ATOM 867 C CA . PRO A 1 115 ? 0.902 7.609 -3.300 1.00 91.50 115 PRO A CA 1
ATOM 868 C C . PRO A 1 115 ? 1.210 7.049 -1.910 1.00 91.50 115 PRO A C 1
ATOM 870 O O . PRO A 1 115 ? 0.876 7.643 -0.888 1.00 91.50 115 PRO A O 1
ATOM 873 N N . SER A 1 116 ? 1.890 5.903 -1.832 1.00 91.94 116 SER A N 1
ATOM 874 C CA . SER A 1 116 ? 2.386 5.369 -0.563 1.00 91.94 116 SER A CA 1
ATOM 875 C C . SER A 1 116 ? 3.361 6.310 0.148 1.00 91.94 116 SER A C 1
ATOM 877 O O . SER A 1 116 ? 3.442 6.257 1.376 1.00 91.94 116 SER A O 1
ATOM 879 N N . GLY A 1 117 ? 4.055 7.173 -0.603 1.00 89.19 117 GLY A N 1
ATOM 880 C CA . GLY A 1 117 ? 4.981 8.184 -0.091 1.00 89.19 117 GLY A CA 1
ATOM 881 C C . GLY A 1 117 ? 4.348 9.542 0.226 1.00 89.19 117 GLY A C 1
ATOM 882 O O . GLY A 1 117 ? 5.078 10.461 0.592 1.00 89.19 117 GLY A O 1
ATOM 883 N N . ASP A 1 118 ? 3.027 9.699 0.095 1.00 88.38 118 ASP A N 1
ATOM 884 C CA . ASP A 1 118 ? 2.376 10.988 0.340 1.00 88.38 118 ASP A CA 1
ATOM 885 C C . ASP A 1 118 ? 2.466 11.401 1.821 1.00 88.38 118 ASP A C 1
ATOM 887 O O . ASP A 1 118 ? 2.293 10.579 2.739 1.00 88.38 118 ASP A O 1
ATOM 891 N N . TYR A 1 119 ? 2.686 12.702 2.044 1.00 85.88 119 TYR A N 1
ATOM 892 C CA . TYR A 1 119 ? 2.798 13.352 3.352 1.00 85.88 119 TYR A CA 1
ATOM 893 C C . TYR A 1 119 ? 1.967 14.648 3.415 1.00 85.88 119 TYR A C 1
ATOM 895 O O . TYR A 1 119 ? 1.440 15.134 2.410 1.00 85.88 119 TYR A O 1
ATOM 903 N N . VAL A 1 120 ? 1.822 15.215 4.617 1.00 81.44 120 VAL A N 1
ATOM 904 C CA . VAL A 1 120 ? 1.107 16.486 4.823 1.00 81.44 120 VAL A CA 1
ATOM 905 C C . VAL A 1 120 ? 1.843 17.609 4.091 1.00 81.44 120 VAL A C 1
ATOM 907 O O . VAL A 1 120 ? 2.967 17.948 4.445 1.00 81.44 120 VAL A O 1
ATOM 910 N N . GLY A 1 121 ? 1.212 18.178 3.064 1.00 78.06 121 GLY A N 1
ATOM 911 C CA . GLY A 1 121 ? 1.836 19.156 2.162 1.00 78.06 121 GLY A CA 1
ATOM 912 C C . GLY A 1 121 ? 1.871 18.719 0.694 1.00 78.06 121 GLY A C 1
ATOM 913 O O . GLY A 1 121 ? 2.178 19.540 -0.165 1.00 78.06 121 GLY A O 1
ATOM 914 N N . GLY A 1 122 ? 1.495 17.470 0.399 1.00 75.00 122 GLY A N 1
ATOM 915 C CA . GLY A 1 122 ? 1.299 16.963 -0.960 1.00 75.00 122 GLY A CA 1
ATOM 916 C C . GLY A 1 122 ? 2.242 15.819 -1.323 1.00 75.00 122 GLY A C 1
ATOM 917 O O . GLY A 1 122 ? 3.141 15.456 -0.568 1.00 75.00 122 GLY A O 1
ATOM 918 N N . SER A 1 123 ? 2.018 15.237 -2.500 1.00 72.56 123 SER A N 1
ATOM 919 C CA . SER A 1 123 ? 2.882 14.187 -3.041 1.00 72.56 123 SER A CA 1
ATOM 920 C C . SER A 1 123 ? 4.239 14.768 -3.469 1.00 72.56 123 SER A C 1
ATOM 922 O O . SER A 1 123 ? 4.253 15.853 -4.068 1.00 72.56 123 SER A O 1
ATOM 924 N N . PRO A 1 124 ? 5.372 14.061 -3.258 1.00 72.81 124 PRO A N 1
ATOM 925 C CA . PRO A 1 124 ? 6.679 14.484 -3.770 1.00 72.81 124 PRO A CA 1
ATOM 926 C C . PRO A 1 124 ? 6.677 14.791 -5.279 1.00 72.81 124 PRO A C 1
ATOM 928 O O . PRO A 1 124 ? 7.434 15.638 -5.745 1.00 72.81 124 PRO A O 1
ATOM 931 N N . CYS A 1 125 ? 5.807 14.129 -6.044 1.00 74.31 125 CYS A N 1
ATOM 932 C CA . CYS A 1 125 ? 5.645 14.336 -7.484 1.00 74.31 125 CYS A CA 1
ATOM 933 C C . CYS A 1 125 ? 5.125 15.738 -7.844 1.00 74.31 125 CYS A C 1
ATOM 935 O O . CYS A 1 125 ? 5.586 16.342 -8.810 1.00 74.31 125 CYS A O 1
ATOM 937 N N . LEU A 1 126 ? 4.211 16.292 -7.040 1.00 64.31 126 LEU A N 1
ATOM 938 C CA . LEU A 1 126 ? 3.577 17.589 -7.310 1.00 64.31 126 LEU A CA 1
ATOM 939 C C . LEU A 1 126 ? 4.358 18.767 -6.720 1.00 64.31 126 LEU A C 1
ATOM 941 O O . LEU A 1 126 ? 4.273 19.877 -7.238 1.00 64.31 126 LEU A O 1
ATOM 945 N N . SER A 1 127 ? 5.136 18.545 -5.657 1.00 60.16 127 SER A N 1
ATOM 946 C CA . SER A 1 127 ? 5.926 19.611 -5.025 1.00 60.16 127 SER A CA 1
ATOM 947 C C . 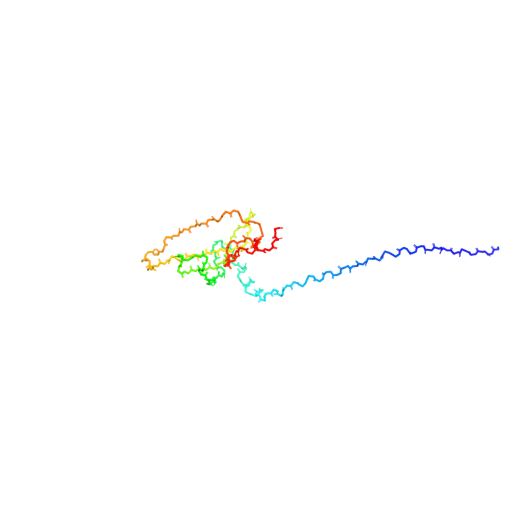SER A 1 127 ? 7.206 19.955 -5.793 1.00 60.16 127 SER A C 1
ATOM 949 O O . SER A 1 127 ? 7.779 21.026 -5.595 1.00 60.16 127 SER A O 1
ATOM 951 N N . ALA A 1 128 ? 7.666 19.070 -6.681 1.00 55.28 128 ALA A N 1
ATOM 952 C CA . ALA A 1 128 ? 9.004 19.162 -7.248 1.00 55.28 128 ALA A CA 1
ATOM 953 C C . ALA A 1 128 ? 9.115 19.888 -8.601 1.00 55.28 128 ALA A C 1
ATOM 955 O O . ALA A 1 128 ? 10.247 20.012 -9.068 1.00 55.28 128 ALA A O 1
ATOM 956 N N . ASN A 1 129 ? 8.022 20.318 -9.260 1.00 49.84 129 ASN A N 1
ATOM 957 C CA . ASN A 1 129 ? 8.048 20.740 -10.683 1.00 49.84 129 ASN A CA 1
ATOM 958 C C . ASN A 1 129 ? 8.913 19.798 -11.560 1.00 49.84 129 ASN A C 1
ATOM 960 O O . ASN A 1 129 ? 9.566 20.212 -12.515 1.00 49.84 129 ASN A O 1
ATOM 964 N N . ARG A 1 130 ? 8.967 18.521 -11.176 1.00 50.69 130 ARG A N 1
ATOM 965 C CA . ARG A 1 130 ? 9.771 17.463 -11.785 1.00 50.69 130 ARG A CA 1
ATOM 966 C C . ARG A 1 130 ? 8.818 16.335 -12.135 1.00 50.69 130 ARG A C 1
ATOM 968 O O . ARG A 1 130 ? 8.761 15.319 -11.448 1.00 50.69 130 ARG A O 1
ATOM 975 N N . CYS A 1 131 ? 8.018 16.606 -13.158 1.00 47.66 131 CYS A N 1
ATOM 976 C CA . CYS A 1 131 ? 7.506 15.581 -14.055 1.00 47.66 131 CYS A CA 1
ATOM 977 C C . CYS A 1 131 ? 8.484 15.467 -15.226 1.00 47.66 131 CYS A C 1
ATOM 979 O O . CYS A 1 131 ? 8.989 16.531 -15.656 1.00 47.66 131 CYS A O 1
#

Sequence (131 aa):
MKIKSPIIKLIMSCLCSGSTYAIASPPLPDNSKIQASHISEKIPGTILSIQEQNTDLFTNASQRFLINYRSRGTKSEPIVTSGYILLPKGKFPKDGWPVLAWAHGTTGVADTC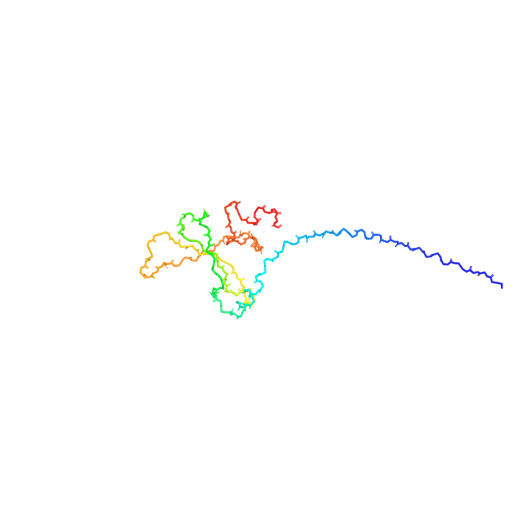APSGDYVGGSPCLSANRC

Foldseek 3Di:
DDDDDDDDDPPPDDPPPPPPPPPPDPPDPPCVVLVVVLVPDQDFPAWSDWDWDDCPVPVQFPTKIKTWTWDADPVRGIDIDIDMDTHGDDDADPVGDDDDDDDDDDQDDDPQSPCSQADPPGGSSVVPVHD

Secondary structure (DSSP, 8-state):
------------------------PPPPPS-HHHHHHHTT---TT-EEEEEEE--TT-TTEEEEEEEEEEEE-TTS-EEEEEEEEEEESSPPPTT-PPP---PPPP--SSGGG-GGG-BTTB-HHHHTT--